Protein AF-A0A7A6JW95-F1 (afdb_monomer)

Structure (mmCIF, N/CA/C/O backbone):
data_AF-A0A7A6JW95-F1
#
_entry.id   AF-A0A7A6JW95-F1
#
loop_
_atom_site.group_PDB
_atom_site.id
_atom_site.type_symbol
_atom_site.label_atom_id
_atom_site.label_alt_id
_atom_site.label_comp_id
_atom_site.label_asym_id
_atom_site.label_entity_id
_atom_site.label_seq_id
_atom_site.pdbx_PDB_ins_code
_atom_site.Cartn_x
_atom_site.Cartn_y
_atom_site.Cartn_z
_atom_site.occupancy
_atom_site.B_iso_or_equiv
_atom_site.auth_seq_id
_atom_site.auth_comp_id
_atom_site.auth_asym_id
_atom_site.auth_atom_id
_atom_site.pdbx_PDB_model_num
ATOM 1 N N . MET A 1 1 ? -14.349 -6.299 -3.149 1.00 76.25 1 MET A N 1
ATOM 2 C CA . MET A 1 1 ? -13.453 -7.292 -3.782 1.00 76.25 1 MET A CA 1
ATOM 3 C C . MET A 1 1 ? -12.860 -8.148 -2.677 1.00 76.25 1 MET A C 1
ATOM 5 O O . MET A 1 1 ? -12.632 -7.588 -1.609 1.00 76.25 1 MET A O 1
ATOM 9 N N . PRO A 1 2 ? -12.671 -9.461 -2.871 1.00 90.62 2 PRO A N 1
ATOM 10 C CA . PRO A 1 2 ? -11.979 -10.282 -1.883 1.00 90.62 2 PRO A CA 1
ATOM 11 C C . PRO A 1 2 ? -10.520 -9.823 -1.770 1.00 90.62 2 PRO A C 1
ATOM 13 O O . PRO A 1 2 ? -9.874 -9.579 -2.788 1.00 90.62 2 PRO A O 1
ATOM 16 N N . VAL A 1 3 ? -10.036 -9.673 -0.540 1.00 89.94 3 VAL A N 1
ATOM 17 C CA . VAL A 1 3 ? -8.630 -9.382 -0.237 1.00 89.94 3 VAL A CA 1
ATOM 18 C C . VAL A 1 3 ? -8.010 -10.658 0.308 1.00 89.94 3 VAL A C 1
ATOM 20 O O . VAL A 1 3 ? -8.607 -11.307 1.165 1.00 89.94 3 VAL A O 1
ATOM 23 N N . ASP A 1 4 ? -6.841 -11.018 -0.211 1.00 95.19 4 ASP A N 1
ATOM 24 C CA . ASP A 1 4 ? -6.125 -12.205 0.240 1.00 95.19 4 ASP A CA 1
ATOM 25 C C . ASP A 1 4 ? -5.551 -12.010 1.654 1.00 95.19 4 ASP A C 1
ATOM 2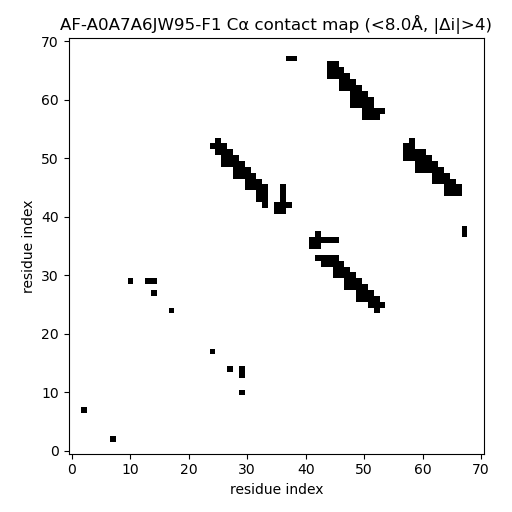7 O O . ASP A 1 4 ? -5.111 -10.914 2.023 1.00 95.19 4 ASP A O 1
ATOM 31 N N . GLN A 1 5 ? -5.542 -13.081 2.448 1.00 95.00 5 GLN A N 1
ATOM 32 C CA . GLN A 1 5 ? -5.019 -13.059 3.811 1.00 95.00 5 GLN A CA 1
ATOM 33 C C . GLN A 1 5 ? -3.513 -12.763 3.851 1.00 95.00 5 GLN A C 1
ATOM 35 O O . GLN A 1 5 ? -3.042 -12.144 4.806 1.00 95.00 5 GLN A O 1
ATOM 40 N N . GLU A 1 6 ? -2.750 -13.146 2.827 1.00 96.50 6 GLU A N 1
ATOM 41 C CA . GLU A 1 6 ? -1.321 -12.831 2.758 1.00 96.50 6 GLU A CA 1
ATOM 42 C C . GLU A 1 6 ? -1.068 -11.325 2.677 1.00 96.50 6 GLU A C 1
ATOM 44 O O . GLU A 1 6 ? -0.182 -10.817 3.367 1.00 96.50 6 GLU A O 1
ATOM 49 N N . LEU A 1 7 ? -1.884 -10.584 1.921 1.00 94.06 7 LEU A N 1
ATOM 50 C CA . LEU A 1 7 ? -1.759 -9.127 1.844 1.00 94.06 7 LEU A CA 1
ATOM 51 C C . LEU A 1 7 ? -2.019 -8.474 3.208 1.00 94.06 7 LEU A C 1
ATOM 53 O O . LEU A 1 7 ? -1.305 -7.552 3.600 1.00 94.06 7 LEU A O 1
ATOM 57 N N . ILE A 1 8 ? -3.005 -8.978 3.955 1.00 93.31 8 ILE A N 1
ATOM 58 C CA . ILE A 1 8 ? -3.287 -8.516 5.322 1.00 93.31 8 ILE A CA 1
ATOM 59 C C . ILE A 1 8 ? -2.072 -8.758 6.224 1.00 93.31 8 ILE A C 1
ATOM 61 O O . ILE A 1 8 ? -1.676 -7.866 6.973 1.00 93.31 8 ILE A O 1
ATOM 65 N N . ASN A 1 9 ? -1.446 -9.931 6.129 1.00 94.31 9 ASN A N 1
ATOM 66 C CA . ASN A 1 9 ? -0.273 -10.261 6.936 1.00 94.31 9 ASN A CA 1
ATOM 67 C C . ASN A 1 9 ? 0.916 -9.339 6.619 1.00 94.31 9 ASN A C 1
ATOM 69 O O . ASN A 1 9 ? 1.582 -8.870 7.540 1.00 94.31 9 ASN A O 1
ATOM 73 N N . ILE A 1 10 ? 1.156 -9.030 5.340 1.00 94.69 10 ILE A N 1
ATOM 74 C CA . ILE A 1 10 ? 2.199 -8.078 4.920 1.00 94.69 10 ILE A CA 1
ATOM 75 C C . ILE A 1 10 ? 1.935 -6.695 5.525 1.00 94.69 10 ILE A C 1
ATOM 77 O O . ILE A 1 10 ? 2.820 -6.111 6.141 1.00 94.69 10 ILE A O 1
ATOM 81 N N . ILE A 1 11 ? 0.706 -6.191 5.416 1.00 93.44 11 ILE A N 1
ATOM 82 C CA . ILE A 1 11 ? 0.311 -4.886 5.963 1.00 93.44 11 ILE A CA 1
ATOM 83 C C . ILE A 1 11 ? 0.550 -4.807 7.472 1.00 93.44 11 ILE A C 1
ATOM 85 O O . ILE A 1 11 ? 1.083 -3.809 7.955 1.00 93.44 11 ILE A O 1
ATOM 89 N N . LEU A 1 12 ? 0.154 -5.840 8.219 1.00 91.06 12 LEU A N 1
ATOM 90 C CA . LEU A 1 12 ? 0.329 -5.879 9.671 1.00 91.06 12 LEU A CA 1
ATOM 91 C C . LEU A 1 12 ? 1.810 -5.878 10.066 1.00 91.06 12 LEU A C 1
ATOM 93 O O . LEU A 1 12 ? 2.174 -5.227 11.043 1.00 91.06 12 LEU A O 1
ATOM 97 N N . ASN A 1 13 ? 2.659 -6.560 9.294 1.00 93.25 13 ASN A N 1
ATOM 98 C CA . ASN A 1 13 ? 4.102 -6.574 9.523 1.00 93.25 13 ASN A CA 1
ATOM 99 C C . ASN A 1 13 ? 4.741 -5.200 9.253 1.00 93.25 13 ASN A C 1
ATOM 101 O O . ASN A 1 13 ? 5.588 -4.764 10.030 1.00 93.25 13 ASN A O 1
ATOM 105 N N . GLU A 1 14 ? 4.314 -4.504 8.195 1.00 92.62 14 GLU A N 1
ATOM 106 C CA . GLU A 1 14 ? 4.876 -3.204 7.789 1.00 92.62 14 GLU A CA 1
ATOM 107 C C . GLU A 1 14 ? 4.350 -2.016 8.611 1.00 92.62 14 GLU A C 1
ATOM 109 O O . GLU A 1 14 ? 5.071 -1.044 8.830 1.00 92.62 14 GLU A O 1
ATOM 114 N N . ALA A 1 15 ? 3.108 -2.072 9.106 1.00 88.06 15 ALA A N 1
ATOM 115 C CA . ALA A 1 15 ? 2.525 -1.002 9.925 1.00 88.06 15 ALA A CA 1
ATOM 116 C C . ALA A 1 15 ? 3.274 -0.786 11.254 1.00 88.06 15 ALA A C 1
ATOM 118 O O . ALA A 1 15 ? 3.230 0.310 11.818 1.00 88.06 15 ALA A O 1
ATOM 119 N N . GLY A 1 16 ? 3.988 -1.812 11.729 1.00 83.19 16 GLY A N 1
ATOM 120 C CA . GLY A 1 16 ? 4.858 -1.735 12.894 1.00 83.19 16 GLY A CA 1
ATOM 121 C C . GLY A 1 16 ? 4.131 -1.366 14.190 1.00 83.19 16 GLY A C 1
ATOM 122 O O . GLY A 1 16 ? 2.918 -1.521 14.338 1.00 83.19 16 GLY A O 1
ATOM 123 N N . ASN A 1 17 ? 4.903 -0.888 15.168 1.00 81.00 17 ASN A N 1
ATOM 124 C CA . ASN A 1 17 ? 4.350 -0.451 16.445 1.00 81.00 17 ASN A CA 1
ATOM 125 C C . ASN A 1 17 ? 3.836 0.992 16.355 1.00 81.00 17 ASN A C 1
ATOM 127 O O . ASN A 1 17 ? 4.490 1.836 15.735 1.00 81.00 17 ASN A O 1
ATOM 131 N N . PRO A 1 18 ? 2.719 1.313 17.030 1.00 75.88 18 PRO A N 1
ATOM 132 C CA . PRO A 1 18 ? 2.235 2.681 17.108 1.00 75.88 18 PRO A CA 1
ATOM 133 C C . PRO A 1 18 ? 3.303 3.604 17.727 1.00 75.88 18 PRO A C 1
ATOM 135 O O . PRO A 1 18 ? 4.073 3.163 18.588 1.00 75.88 18 PRO A O 1
ATOM 138 N N . PRO A 1 19 ? 3.353 4.891 17.331 1.00 78.38 19 PRO A N 1
ATOM 139 C CA . PRO A 1 19 ? 4.296 5.845 17.894 1.00 78.38 19 PRO A CA 1
ATOM 140 C C . PRO A 1 19 ? 4.172 5.918 19.424 1.00 78.38 19 PRO A C 1
ATOM 142 O O . PRO A 1 19 ? 3.072 5.781 19.962 1.00 78.38 19 PRO A O 1
ATOM 145 N N . PRO A 1 20 ? 5.263 6.217 20.148 1.00 76.50 20 PRO A N 1
ATOM 146 C CA . PRO A 1 20 ? 5.278 6.256 21.616 1.00 76.50 20 PRO A CA 1
ATOM 147 C C . PRO A 1 20 ? 4.363 7.332 22.232 1.00 76.50 20 PRO A C 1
ATOM 149 O O . PRO A 1 20 ? 4.168 7.374 23.447 1.00 76.50 20 PRO A O 1
ATOM 152 N N . HIS A 1 21 ? 3.797 8.223 21.420 1.00 75.12 21 HIS A N 1
ATOM 153 C CA . HIS A 1 21 ? 2.885 9.269 21.863 1.00 75.12 21 HIS A CA 1
ATOM 154 C C . HIS A 1 21 ? 1.436 8.782 21.741 1.00 75.12 21 HIS A C 1
ATOM 156 O O . HIS A 1 21 ? 1.024 8.325 20.682 1.00 75.12 21 HIS A O 1
ATOM 162 N N . LYS A 1 22 ? 0.645 8.931 22.815 1.00 66.06 22 LYS A N 1
ATOM 163 C CA . LYS A 1 22 ? -0.747 8.442 22.970 1.00 66.06 22 LYS A CA 1
ATOM 164 C C . LYS A 1 22 ? -1.789 9.067 22.020 1.00 66.06 22 LYS A C 1
ATOM 166 O O . LYS A 1 22 ? -2.984 9.026 22.311 1.00 66.06 22 LYS A O 1
ATOM 171 N N . ALA A 1 23 ? -1.374 9.700 20.927 1.00 79.44 23 ALA A N 1
ATOM 172 C CA . ALA A 1 23 ? -2.313 10.207 19.942 1.00 79.44 23 ALA A CA 1
ATOM 173 C C . ALA A 1 23 ? -3.059 9.025 19.310 1.00 79.44 23 ALA A C 1
ATOM 175 O O . ALA A 1 23 ? -2.447 8.042 18.891 1.00 79.44 23 ALA A O 1
ATOM 176 N N . LYS A 1 24 ? -4.391 9.115 19.252 1.00 84.88 24 LYS A N 1
ATOM 177 C CA . LYS A 1 24 ? -5.203 8.117 18.556 1.00 84.88 24 LYS A CA 1
ATOM 178 C C . LYS A 1 24 ? -4.825 8.136 17.074 1.00 84.88 24 LYS A C 1
ATOM 180 O O . LYS A 1 24 ? -5.007 9.156 16.412 1.00 84.88 24 LYS A O 1
ATOM 185 N N . ILE A 1 25 ? -4.320 7.016 16.562 1.00 88.75 25 ILE A N 1
ATOM 186 C CA . ILE A 1 25 ? -4.047 6.853 15.133 1.00 88.75 25 ILE A CA 1
ATOM 187 C C . ILE A 1 25 ? -5.384 6.624 14.431 1.00 88.75 25 ILE A C 1
ATOM 189 O O . ILE A 1 25 ? -6.105 5.682 14.748 1.00 88.75 25 ILE A O 1
ATOM 193 N N . THR A 1 26 ? -5.730 7.506 13.499 1.00 92.25 26 THR A N 1
ATOM 194 C CA . THR A 1 26 ? -6.980 7.422 12.729 1.00 92.25 26 THR A CA 1
ATOM 195 C C . THR A 1 26 ? -6.763 6.915 11.308 1.00 92.25 26 THR A C 1
ATOM 197 O O . THR A 1 26 ? -7.720 6.491 10.664 1.00 92.25 26 THR A O 1
ATOM 200 N N . ALA A 1 27 ? -5.522 6.942 10.818 1.00 93.31 27 ALA A N 1
ATOM 201 C CA . ALA A 1 27 ? -5.147 6.451 9.502 1.00 93.31 27 ALA A CA 1
ATOM 202 C C . ALA A 1 27 ? -3.665 6.058 9.455 1.00 93.31 27 ALA A C 1
ATOM 204 O O . ALA A 1 27 ? -2.841 6.658 10.146 1.00 93.31 27 ALA A O 1
ATOM 205 N N . VAL A 1 28 ? -3.344 5.091 8.599 1.00 93.81 28 VAL A N 1
ATOM 206 C CA . VAL A 1 28 ? -1.983 4.676 8.242 1.00 93.81 28 VAL A CA 1
ATOM 207 C C . VAL A 1 28 ? -1.894 4.622 6.719 1.00 93.81 28 VAL A C 1
ATOM 209 O O . VAL A 1 28 ? -2.789 4.077 6.072 1.00 93.81 28 VAL A O 1
ATOM 212 N N . SER A 1 29 ? -0.821 5.181 6.161 1.00 95.62 29 SER A N 1
ATOM 213 C CA . SER A 1 29 ? -0.475 5.041 4.744 1.00 95.62 29 SER A CA 1
ATOM 214 C C . SER A 1 29 ? 0.834 4.271 4.632 1.00 95.62 29 SER A C 1
ATOM 216 O O . SER A 1 29 ? 1.861 4.714 5.144 1.00 95.62 29 SER A O 1
ATOM 218 N N . LEU A 1 30 ? 0.782 3.119 3.972 1.00 96.25 30 LEU A N 1
ATOM 219 C CA . LEU A 1 30 ? 1.936 2.297 3.631 1.00 96.25 30 LEU A CA 1
ATOM 220 C C . LEU A 1 30 ? 2.339 2.594 2.194 1.00 96.25 30 LEU A C 1
ATOM 222 O O . LEU A 1 30 ? 1.488 2.640 1.306 1.00 96.25 30 LEU A O 1
ATOM 226 N N . LEU A 1 31 ? 3.635 2.788 1.975 1.00 96.56 31 LEU A N 1
ATOM 227 C CA . LEU A 1 31 ? 4.173 3.191 0.688 1.00 96.56 31 LEU A CA 1
ATOM 228 C C . LEU A 1 31 ? 5.310 2.257 0.289 1.00 96.56 31 LEU A C 1
ATOM 230 O O . LEU A 1 31 ? 6.421 2.354 0.808 1.00 96.56 31 LEU A O 1
ATOM 234 N N . PHE A 1 32 ? 5.021 1.370 -0.653 1.00 96.62 32 PHE A N 1
ATOM 235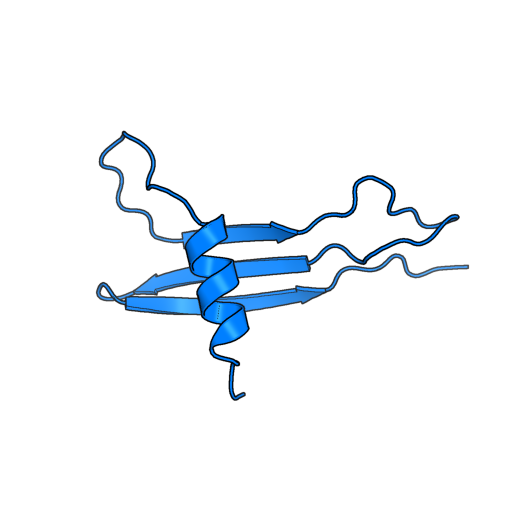 C CA . PHE A 1 32 ? 5.975 0.419 -1.202 1.00 96.62 32 PHE A CA 1
ATOM 236 C C . PHE A 1 32 ? 6.639 1.058 -2.413 1.00 96.62 32 PHE A C 1
ATOM 238 O O . PHE A 1 32 ? 5.964 1.440 -3.368 1.00 96.62 32 PHE A O 1
ATOM 245 N N . LYS A 1 33 ? 7.959 1.236 -2.348 1.00 96.19 33 LYS A N 1
ATOM 246 C CA . LYS A 1 33 ? 8.733 1.948 -3.368 1.00 96.19 33 LYS A CA 1
ATOM 247 C C . LYS A 1 33 ? 10.016 1.209 -3.694 1.00 96.19 33 LYS A C 1
ATOM 249 O O . LYS A 1 33 ? 10.862 1.016 -2.826 1.00 96.19 33 LYS A O 1
ATOM 254 N N . ASP A 1 34 ? 10.188 0.904 -4.970 1.00 97.25 34 ASP A N 1
ATOM 255 C CA . ASP A 1 34 ? 11.497 0.625 -5.537 1.00 97.25 34 ASP A CA 1
ATOM 256 C C . ASP A 1 34 ? 12.218 1.957 -5.781 1.00 97.25 34 ASP A C 1
ATOM 258 O O . ASP A 1 34 ? 11.785 2.782 -6.583 1.00 97.25 34 ASP A O 1
ATOM 262 N N . LEU A 1 35 ? 13.316 2.191 -5.061 1.00 96.44 35 LEU A N 1
ATOM 263 C CA . LEU A 1 35 ? 14.092 3.431 -5.176 1.00 96.44 35 LEU A CA 1
ATOM 264 C C . LEU A 1 35 ? 14.823 3.560 -6.519 1.00 96.44 35 LEU A C 1
ATOM 266 O O . LEU A 1 35 ? 15.288 4.648 -6.853 1.00 96.44 35 LEU A O 1
ATOM 270 N N . SER A 1 36 ? 14.943 2.467 -7.274 1.00 97.12 36 SER A N 1
ATOM 271 C CA . SER A 1 36 ? 15.513 2.471 -8.619 1.00 97.12 36 SER A CA 1
ATOM 272 C C . SER A 1 36 ? 14.482 2.747 -9.714 1.00 97.12 36 SER A C 1
ATOM 274 O O . SER A 1 36 ? 14.881 2.966 -10.859 1.00 97.12 36 SER A O 1
ATOM 276 N N . TYR A 1 37 ? 13.189 2.796 -9.364 1.00 96.94 37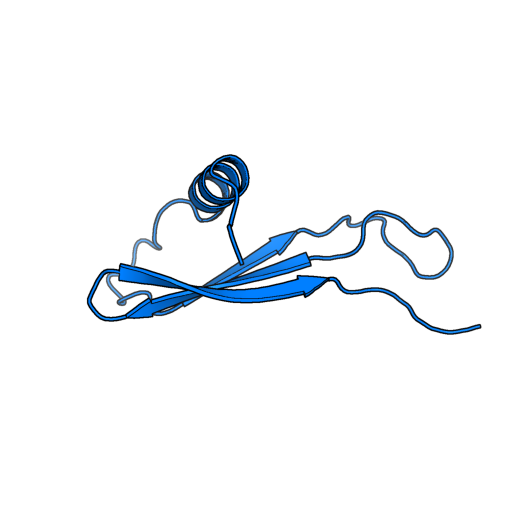 TYR A N 1
ATOM 277 C CA . TYR A 1 37 ? 12.114 3.045 -10.313 1.00 96.94 37 TYR A CA 1
ATOM 278 C C . TYR A 1 37 ? 12.255 4.419 -10.979 1.00 96.94 37 TYR A C 1
ATOM 280 O O . TYR A 1 37 ? 12.247 5.461 -10.317 1.00 96.94 37 TYR A O 1
ATOM 288 N N . SER A 1 38 ? 12.359 4.426 -12.307 1.00 96.12 38 SER A N 1
ATOM 289 C CA . SER A 1 38 ? 12.433 5.646 -13.112 1.00 96.12 38 SER A CA 1
ATOM 290 C C . SER A 1 38 ? 11.644 5.505 -14.411 1.00 96.12 38 SER A C 1
ATOM 292 O O . SER A 1 38 ? 11.325 4.397 -14.840 1.00 96.12 38 SER A O 1
ATOM 294 N N . ALA A 1 39 ? 11.339 6.632 -15.056 1.00 95.88 39 ALA A N 1
ATOM 295 C CA . ALA A 1 39 ? 10.637 6.631 -16.337 1.00 95.88 39 ALA A CA 1
ATOM 296 C C . ALA A 1 39 ? 11.462 5.954 -17.449 1.00 95.88 39 ALA A C 1
ATOM 298 O O . ALA A 1 39 ? 10.909 5.304 -18.328 1.00 95.88 39 ALA A O 1
ATOM 299 N N . GLU A 1 40 ? 12.790 6.077 -17.394 1.00 95.50 40 GLU A N 1
ATOM 300 C CA . GLU A 1 40 ? 13.712 5.598 -18.428 1.00 95.50 40 GLU A CA 1
ATOM 301 C C . GLU A 1 40 ? 14.121 4.137 -18.226 1.00 95.50 40 GLU A C 1
ATOM 303 O O . GLU A 1 40 ? 14.367 3.423 -19.196 1.00 95.50 40 GLU A O 1
ATOM 308 N N . LYS A 1 41 ? 14.256 3.701 -16.967 1.00 95.31 41 LYS A N 1
ATOM 309 C CA . LYS A 1 41 ? 14.769 2.366 -16.619 1.00 95.31 41 LYS A CA 1
ATOM 310 C C . LYS A 1 41 ? 13.678 1.397 -16.174 1.00 95.31 41 LYS A C 1
ATOM 312 O O . LYS A 1 41 ? 13.954 0.204 -16.062 1.00 95.31 41 LYS A O 1
ATOM 317 N N . GLY A 1 42 ? 12.463 1.887 -15.936 1.00 94.19 42 GLY A N 1
ATOM 318 C CA . GLY A 1 42 ? 11.407 1.104 -15.310 1.00 94.19 42 GLY A CA 1
ATOM 3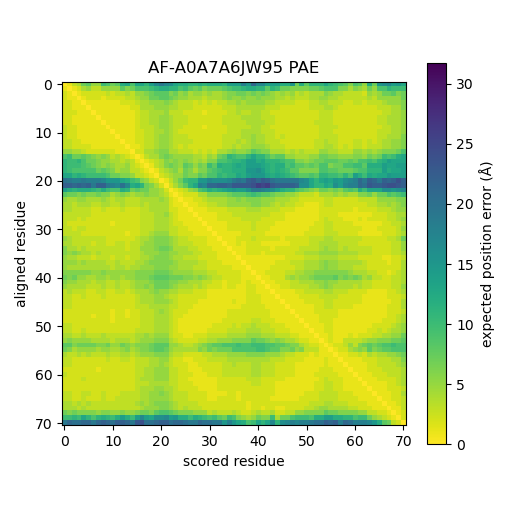19 C C . GLY A 1 42 ? 11.781 0.725 -13.878 1.00 94.19 42 GLY A C 1
ATOM 320 O O . GLY A 1 42 ? 12.485 1.471 -13.201 1.00 94.19 42 GLY A O 1
ATOM 321 N N . GLY A 1 43 ? 11.289 -0.427 -13.424 1.00 96.31 43 GLY A N 1
ATOM 322 C CA . GLY A 1 43 ? 11.375 -0.911 -12.042 1.00 96.31 43 GLY A CA 1
ATOM 323 C C . GLY A 1 43 ? 9.988 -1.301 -11.530 1.00 96.31 43 GLY A C 1
ATOM 324 O O . GLY A 1 43 ? 9.024 -1.300 -12.301 1.00 96.31 43 GLY A O 1
ATOM 325 N N . TYR A 1 44 ? 9.867 -1.624 -10.244 1.00 97.69 44 TYR A N 1
ATOM 326 C CA . TYR A 1 44 ? 8.545 -1.875 -9.664 1.00 97.69 44 TYR A CA 1
ATOM 327 C C . TYR A 1 44 ? 7.795 -0.563 -9.440 1.00 97.69 44 TYR A C 1
ATOM 329 O O . TYR A 1 44 ? 8.335 0.388 -8.873 1.00 97.69 44 TYR A O 1
ATOM 337 N N . HIS A 1 45 ? 6.533 -0.528 -9.864 1.00 97.88 45 HIS A N 1
ATOM 338 C CA . HIS A 1 45 ? 5.669 0.618 -9.634 1.00 97.88 45 HIS A CA 1
ATOM 339 C C . HIS A 1 45 ? 5.510 0.900 -8.130 1.00 97.88 45 HIS A C 1
ATOM 341 O O . HIS A 1 45 ? 5.338 -0.034 -7.338 1.00 97.88 45 HIS A O 1
ATOM 347 N N . PRO A 1 46 ? 5.554 2.175 -7.711 1.00 98.06 46 PRO A N 1
ATOM 348 C CA . PRO A 1 46 ? 5.175 2.551 -6.364 1.00 98.06 46 PRO A CA 1
ATOM 349 C C . PRO A 1 46 ? 3.716 2.194 -6.083 1.00 98.06 46 PRO A C 1
ATOM 351 O O . PRO A 1 46 ? 2.836 2.510 -6.880 1.00 98.06 46 PRO A O 1
ATOM 354 N N . VAL A 1 47 ? 3.455 1.625 -4.909 1.00 98.31 47 VAL A N 1
ATOM 355 C CA . VAL A 1 47 ? 2.100 1.319 -4.439 1.00 98.31 47 VAL A CA 1
ATOM 356 C C . VAL A 1 47 ? 1.849 2.028 -3.114 1.00 98.31 47 VAL A C 1
ATOM 358 O O . VAL A 1 47 ? 2.649 1.910 -2.183 1.00 98.31 47 VAL A O 1
ATOM 361 N N . GLU A 1 48 ? 0.729 2.742 -3.012 1.00 98.19 48 GLU A N 1
ATOM 362 C CA . GLU A 1 48 ? 0.229 3.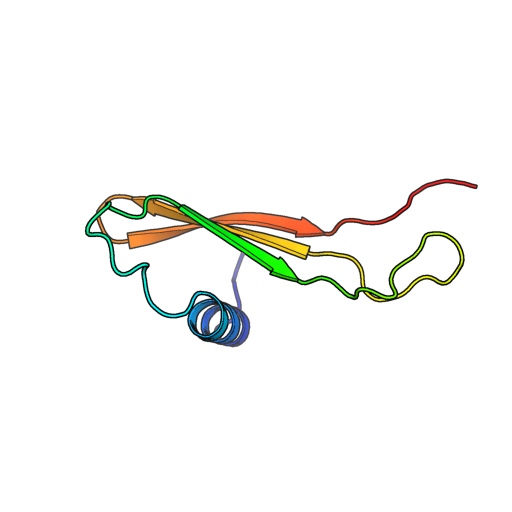287 -1.746 1.00 98.19 48 GLU A CA 1
ATOM 363 C C . GLU A 1 48 ? -1.010 2.519 -1.285 1.00 98.19 48 GLU A C 1
ATOM 365 O O . GLU A 1 48 ? -1.974 2.357 -2.035 1.00 98.19 48 GLU A O 1
ATOM 370 N N . ILE A 1 49 ? -1.000 2.081 -0.028 1.00 97.50 49 ILE A N 1
ATOM 371 C CA . ILE A 1 49 ? -2.139 1.455 0.645 1.00 97.50 49 ILE A CA 1
ATOM 372 C C . ILE A 1 49 ? -2.509 2.326 1.835 1.00 97.50 49 ILE A C 1
ATOM 374 O O . ILE A 1 49 ? -1.689 2.534 2.731 1.00 97.50 49 ILE A O 1
ATOM 378 N N . ARG A 1 50 ? -3.754 2.801 1.879 1.00 97.12 50 ARG A N 1
ATOM 379 C CA . ARG A 1 50 ? -4.270 3.562 3.017 1.00 97.12 50 ARG A CA 1
ATOM 380 C C . ARG A 1 50 ? -5.322 2.773 3.771 1.00 97.12 50 ARG A C 1
ATOM 382 O O . ARG A 1 50 ? -6.250 2.220 3.181 1.00 97.12 50 ARG A O 1
ATOM 389 N N . ILE A 1 51 ? -5.193 2.776 5.092 1.00 95.50 51 ILE A N 1
ATOM 390 C CA . ILE A 1 51 ? -6.097 2.102 6.020 1.00 95.50 51 ILE A CA 1
ATOM 391 C C . ILE A 1 51 ? -6.541 3.115 7.065 1.00 95.50 51 ILE A C 1
ATOM 393 O O . ILE A 1 51 ? -5.734 3.897 7.570 1.00 95.50 51 ILE A O 1
ATOM 397 N N . ILE A 1 52 ? -7.828 3.124 7.382 1.00 96.12 52 ILE A N 1
ATOM 398 C CA . ILE A 1 52 ? -8.431 4.065 8.324 1.00 96.12 52 ILE A CA 1
ATOM 399 C C . ILE A 1 52 ? -9.075 3.325 9.488 1.00 96.12 52 ILE A C 1
ATOM 401 O O . ILE A 1 52 ? -9.672 2.263 9.310 1.00 96.12 52 ILE A O 1
ATOM 405 N N . SER A 1 53 ? -8.976 3.914 10.676 1.00 93.56 53 SER A N 1
ATOM 406 C CA . SER A 1 53 ? -9.643 3.413 11.872 1.00 93.56 53 SER A CA 1
ATOM 407 C C . SER A 1 53 ? -11.030 4.042 12.001 1.00 93.56 53 SER A C 1
ATOM 409 O O . SER A 1 53 ? -11.174 5.270 12.011 1.00 93.56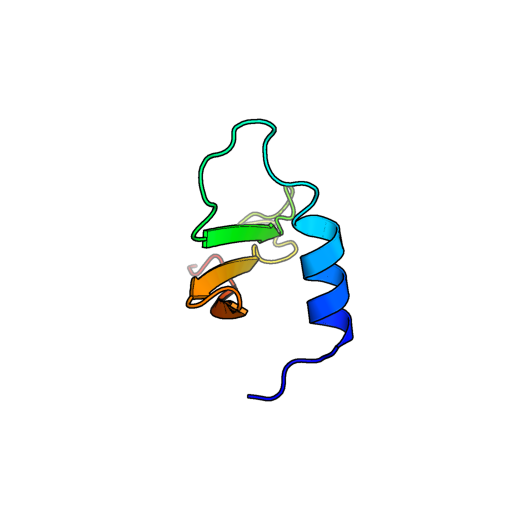 53 SER A O 1
ATOM 411 N N . ARG A 1 54 ? -12.063 3.203 12.113 1.00 93.00 54 ARG A N 1
ATOM 412 C CA . ARG A 1 54 ? -13.448 3.597 12.409 1.00 93.00 54 ARG A CA 1
ATOM 413 C C . ARG A 1 54 ? -14.021 2.613 13.426 1.00 93.00 54 ARG A C 1
ATOM 415 O O . ARG A 1 54 ? -13.966 1.416 13.202 1.00 93.00 54 A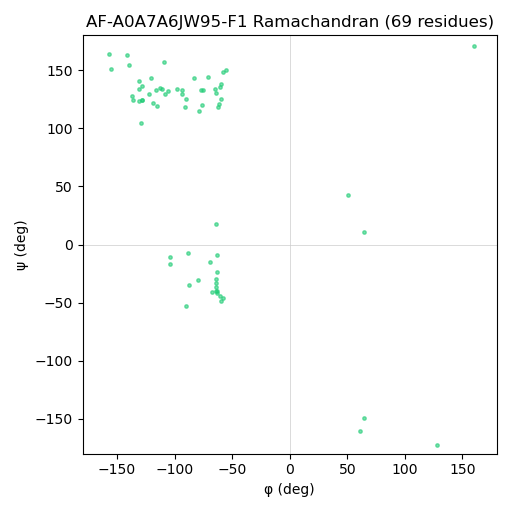RG A O 1
ATOM 422 N N . ASN A 1 55 ? -14.577 3.117 14.529 1.00 89.44 55 ASN A N 1
ATOM 423 C CA . ASN A 1 55 ? -15.191 2.293 15.584 1.00 89.44 55 ASN A CA 1
ATOM 424 C C . ASN A 1 55 ? -14.291 1.146 16.089 1.00 89.44 55 ASN A C 1
ATOM 426 O O . ASN A 1 55 ? -14.756 0.029 16.268 1.00 89.44 55 ASN A O 1
ATOM 430 N N . ASP A 1 56 ? -13.001 1.436 16.282 1.00 84.50 56 ASP A N 1
ATOM 431 C CA . ASP A 1 56 ? -11.978 0.484 16.748 1.00 84.50 56 ASP A CA 1
ATOM 432 C C . ASP A 1 56 ? -11.695 -0.696 15.793 1.00 84.50 56 ASP A C 1
ATOM 434 O O . ASP A 1 56 ? -10.922 -1.595 16.116 1.00 84.50 56 ASP A O 1
ATOM 438 N N . GLU A 1 57 ? -12.219 -0.628 14.569 1.00 91.38 57 GLU A N 1
ATOM 439 C CA . GLU A 1 57 ? -11.881 -1.505 13.451 1.00 91.38 57 GLU A CA 1
ATOM 440 C C . GLU A 1 57 ? -11.072 -0.748 12.388 1.00 91.38 57 GLU A C 1
ATOM 442 O O . GLU A 1 57 ? -11.115 0.485 12.294 1.00 91.38 57 GLU A O 1
ATOM 447 N N . TRP A 1 58 ? -10.315 -1.494 11.581 1.00 92.62 58 TRP A N 1
ATOM 448 C CA . TRP A 1 58 ? -9.480 -0.961 10.506 1.00 92.62 58 TRP A CA 1
ATOM 449 C C . TRP A 1 58 ? -10.014 -1.387 9.144 1.00 92.62 58 TRP A C 1
ATOM 451 O O . TRP A 1 58 ? -10.320 -2.557 8.924 1.00 92.62 58 TRP A O 1
ATOM 461 N N . TYR A 1 59 ? -10.085 -0.434 8.219 1.00 94.56 59 TYR A N 1
ATOM 462 C CA . TYR A 1 59 ? -10.652 -0.637 6.889 1.00 94.56 59 TYR A CA 1
ATOM 463 C C . TYR A 1 59 ? -9.714 -0.107 5.817 1.00 94.56 59 TYR A C 1
ATOM 465 O O . TYR A 1 59 ? -9.143 0.972 5.978 1.00 94.56 59 TYR A O 1
ATOM 473 N N . PHE A 1 60 ? -9.613 -0.827 4.699 1.00 94.88 60 PHE A N 1
ATOM 474 C CA . PHE A 1 60 ? -9.009 -0.287 3.485 1.00 94.88 60 PHE A CA 1
ATOM 475 C C . PHE A 1 60 ? -9.785 0.953 3.029 1.00 94.88 60 PHE A C 1
ATOM 477 O O . PHE A 1 60 ? -10.999 0.891 2.837 1.00 94.88 60 PHE A O 1
ATOM 484 N N . ASP A 1 61 ? -9.072 2.064 2.862 1.00 96.44 61 ASP A N 1
ATOM 485 C CA . ASP A 1 61 ? -9.591 3.290 2.253 1.00 96.44 61 ASP A CA 1
ATOM 486 C C . ASP A 1 61 ? -9.350 3.238 0.740 1.00 96.44 61 ASP A C 1
ATOM 488 O O . ASP A 1 61 ? -10.287 3.310 -0.053 1.00 96.44 61 ASP A O 1
ATOM 492 N N . TYR A 1 62 ? -8.099 2.991 0.336 1.00 96.56 62 TYR A N 1
ATOM 493 C CA . TYR A 1 62 ? -7.726 2.741 -1.056 1.00 96.56 62 TYR A CA 1
ATOM 494 C C . TYR A 1 62 ? -6.414 1.956 -1.183 1.00 96.56 62 TYR A C 1
ATOM 496 O O . TYR A 1 62 ? -5.610 1.879 -0.250 1.00 96.56 62 TYR A O 1
ATOM 504 N N . ILE A 1 63 ? -6.205 1.408 -2.382 1.00 97.00 63 ILE A N 1
ATOM 505 C CA . ILE A 1 63 ? -4.947 0.833 -2.864 1.00 97.00 63 ILE A CA 1
ATOM 506 C C . ILE A 1 63 ? -4.691 1.447 -4.241 1.00 97.00 63 ILE A C 1
ATOM 508 O O . ILE A 1 63 ? -5.545 1.332 -5.121 1.00 97.00 6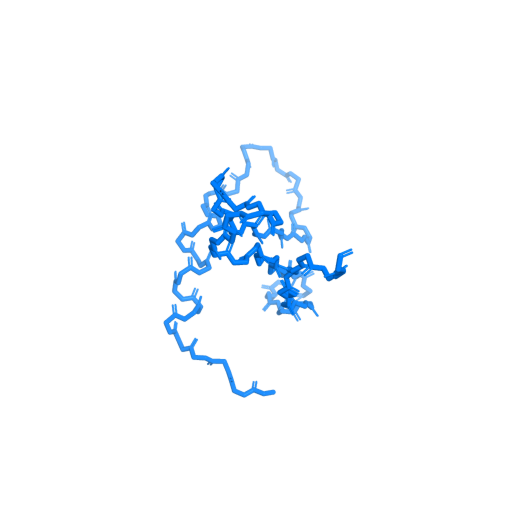3 ILE A O 1
ATOM 512 N N . THR A 1 64 ? -3.543 2.092 -4.420 1.00 98.06 64 THR A N 1
ATOM 513 C CA . THR A 1 64 ? -3.211 2.829 -5.645 1.00 98.06 64 THR A CA 1
ATOM 514 C C . THR A 1 64 ? -1.856 2.388 -6.176 1.00 98.06 64 THR A C 1
ATOM 516 O O . THR A 1 64 ? -0.863 2.467 -5.456 1.00 98.06 64 THR A O 1
ATOM 519 N N . ASP A 1 65 ? -1.827 1.958 -7.438 1.00 97.94 65 ASP A N 1
ATOM 520 C CA . ASP A 1 65 ? -0.608 1.704 -8.212 1.00 97.94 65 ASP A CA 1
ATOM 521 C C . ASP A 1 65 ? -0.234 2.956 -9.020 1.00 97.94 65 ASP A C 1
ATOM 523 O O . ASP A 1 65 ? -1.098 3.561 -9.662 1.00 97.94 65 ASP A O 1
ATOM 527 N N . PHE A 1 66 ? 1.036 3.361 -8.986 1.00 97.25 66 PHE A N 1
ATOM 528 C CA . PHE A 1 66 ? 1.528 4.563 -9.660 1.00 97.25 66 PHE A CA 1
ATOM 529 C C . PHE A 1 66 ? 2.536 4.210 -10.745 1.00 97.25 66 PHE A C 1
ATOM 531 O O . PHE A 1 66 ? 3.510 3.508 -10.505 1.00 97.25 66 PHE A O 1
ATOM 538 N N . SER A 1 67 ? 2.373 4.792 -11.931 1.00 96.94 67 SER A N 1
ATOM 539 C CA . SER A 1 67 ? 3.304 4.584 -13.039 1.00 96.94 67 SER A CA 1
ATOM 540 C C . SER A 1 67 ? 3.580 5.870 -13.813 1.00 96.94 67 SER A C 1
ATOM 542 O O . SER A 1 67 ? 2.776 6.804 -13.810 1.00 96.94 67 SER A O 1
ATOM 544 N N . TYR A 1 68 ? 4.750 5.934 -14.454 1.00 95.69 68 TYR A N 1
ATOM 545 C CA . TYR A 1 68 ? 5.063 7.011 -15.384 1.00 95.69 68 TYR A CA 1
ATOM 546 C C . TYR A 1 68 ? 4.328 6.738 -16.693 1.00 95.69 68 TYR A C 1
ATOM 548 O O . TYR A 1 68 ? 4.360 5.624 -17.209 1.00 95.69 68 TYR A O 1
ATOM 556 N N . MET A 1 69 ? 3.668 7.764 -17.224 1.00 93.12 69 MET A N 1
ATOM 557 C CA . MET A 1 69 ? 2.922 7.699 -18.476 1.00 93.12 69 MET A CA 1
ATOM 558 C C . MET A 1 69 ? 3.380 8.842 -19.372 1.00 93.12 69 MET A C 1
ATOM 560 O O . MET A 1 69 ? 3.345 10.003 -18.966 1.00 93.12 69 MET A O 1
ATOM 564 N N . GLY A 1 70 ? 3.820 8.514 -20.581 1.00 85.88 70 GLY A N 1
ATOM 565 C CA . GLY A 1 70 ? 4.345 9.480 -21.539 1.00 85.88 70 GLY A CA 1
ATOM 566 C C . GLY A 1 70 ? 5.200 8.811 -22.610 1.00 85.88 70 GLY A C 1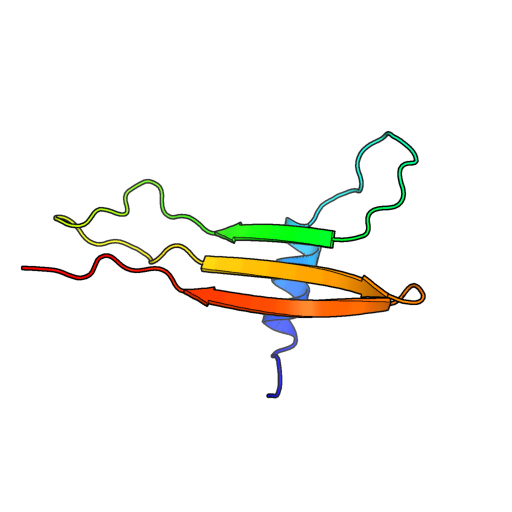
ATOM 567 O O . GLY A 1 70 ? 5.497 7.620 -22.519 1.00 85.88 70 GLY A O 1
ATOM 568 N N . THR A 1 71 ? 5.566 9.591 -23.622 1.00 63.06 71 THR A N 1
ATOM 569 C CA . THR A 1 71 ? 6.515 9.234 -24.688 1.00 63.06 71 THR A CA 1
ATOM 570 C C . THR A 1 71 ? 7.684 10.193 -24.669 1.00 63.06 71 THR A C 1
ATOM 572 O O . THR A 1 71 ? 7.392 11.406 -24.540 1.00 63.06 71 THR A O 1
#

pLDDT: mean 91.79, std 7.59, range [63.06, 98.31]

Nearest PDB structures (foldseek):
  2w56-assembly1_A  TM=8.921E-01  e=3.396E-03  Vibrio cholerae
  9bgk-assembly1_E  TM=3.772E-01  e=7.893E-01  Vibrio cholerae

Radius of gyration: 14.97 Å; Cα contacts (8 Å, |Δi|>4): 83; chains: 1; bounding box: 31×23×48 Å

Solvent-accessible surface area (backbone atoms only — not comparable to full-atom values): 4671 Å² total; per-residue (Å²): 131,93,76,60,69,67,60,53,53,52,49,60,65,70,66,57,75,79,70,96,59,91,68,84,76,52,64,51,77,48,76,50,69,47,89,75,44,41,86,90,76,39,67,56,63,37,34,42,39,32,35,33,52,55,94,95,40,79,42,82,73,50,76,47,82,47,79,85,83,87,134

Sequence (71 aa):
MPVDQELINIILNEAGNPPPHKAKITAVSLLFKDLSYSAEKGGYHPVEIRIISRNDEWYFDYITDFSYMGT

Foldseek 3Di:
DDDDVVVVVVCVVQQDDDPPDPDDAFKDKDWDDDPPADPVPHDAWIKIWMWGDDPNDIDTPDIDTDDDDDD

Secondary structure (DSSP, 8-state):
----HHHHHHHHHHH-SPPSS-PPP-EEEEEE--TT-BTTTB-SPPEEEEEEEETTEEEEEEEEE------

Organism: Escherichia coli (NCBI:txid562)

InterPro domains:
  IPR021248 Protein of unknown function DUF2787 [PF10980] (22-70)
  IPR021248 Protein of unknown function DUF2787 [PTHR38978] (2-70)

Mean predicted aligned error: 4.24 Å